Protein AF-A0A920DUW4-F1 (afdb_monomer_lite)

Foldseek 3Di:
DDPVVVVVVVVVVVVVVVVVPDDDDDPDPPDDDDFDDDPPPCRLVVVLVVQLVCVVVVDDDDDDQPPPPDPVSVVSNVVSVVVSDDPD

Structure (mmCIF, N/CA/C/O backbone):
data_AF-A0A920DUW4-F1
#
_entry.id   AF-A0A920DUW4-F1
#
loop_
_atom_site.group_PDB
_atom_site.id
_atom_site.type_symbol
_atom_site.label_atom_id
_atom_site.label_alt_id
_atom_site.label_comp_id
_atom_site.label_asym_id
_atom_site.label_entity_id
_atom_site.label_seq_id
_atom_site.pdbx_PDB_ins_code
_atom_site.Cartn_x
_atom_site.Cartn_y
_atom_site.Cartn_z
_atom_site.occupancy
_atom_site.B_iso_or_equiv
_atom_site.auth_seq_id
_atom_site.auth_comp_id
_atom_site.auth_asym_id
_atom_site.auth_atom_id
_atom_site.pdbx_PDB_model_num
ATOM 1 N N . MET A 1 1 ? -7.744 20.354 36.404 1.00 60.41 1 MET A N 1
ATOM 2 C CA . MET A 1 1 ? -7.341 19.567 35.229 1.00 60.41 1 MET A CA 1
ATOM 3 C C . MET A 1 1 ? -6.814 18.214 35.673 1.00 60.41 1 MET A C 1
ATOM 5 O O . MET A 1 1 ? -5.747 18.148 36.274 1.00 60.41 1 MET A O 1
ATOM 9 N N . ASN A 1 2 ? -7.597 17.154 35.473 1.00 86.25 2 ASN A N 1
ATOM 10 C CA . ASN A 1 2 ? -7.169 15.780 35.768 1.00 86.25 2 ASN A CA 1
ATOM 11 C C . ASN A 1 2 ? -6.642 15.088 34.492 1.00 86.25 2 ASN A C 1
ATOM 13 O O . ASN A 1 2 ? -6.815 15.593 33.385 1.00 86.25 2 ASN A O 1
ATOM 17 N N . ALA A 1 3 ? -5.999 13.925 34.628 1.00 86.94 3 ALA A N 1
ATOM 18 C CA . ALA A 1 3 ? -5.381 13.231 33.493 1.00 86.94 3 ALA A CA 1
ATOM 19 C C . ALA A 1 3 ? -6.371 12.845 32.371 1.00 86.94 3 ALA A C 1
ATOM 21 O O . ALA A 1 3 ? -5.977 12.798 31.208 1.00 86.94 3 ALA A O 1
ATOM 22 N N . LYS A 1 4 ? -7.649 12.595 32.692 1.00 91.12 4 LYS A N 1
ATOM 23 C CA . LYS A 1 4 ? -8.679 12.257 31.693 1.00 91.12 4 LYS A CA 1
ATOM 24 C C . LYS A 1 4 ? -9.101 13.478 30.879 1.00 91.12 4 LYS A C 1
ATOM 26 O O . LYS A 1 4 ? -9.280 13.375 29.672 1.00 91.12 4 LYS A O 1
ATOM 31 N N . GLU A 1 5 ? -9.219 14.622 31.541 1.00 91.12 5 GLU A N 1
ATOM 32 C CA . GLU A 1 5 ? -9.533 15.906 30.913 1.00 91.12 5 GLU A CA 1
ATOM 33 C C . GLU A 1 5 ? -8.423 16.310 29.930 1.00 91.12 5 GLU A C 1
ATOM 35 O O . GLU A 1 5 ? -8.707 16.644 28.784 1.00 91.12 5 GLU A O 1
ATOM 40 N N . LEU A 1 6 ? -7.151 16.132 30.315 1.00 92.25 6 LEU A N 1
ATOM 41 C CA . LEU A 1 6 ? -6.009 16.352 29.422 1.00 92.25 6 LEU A CA 1
ATOM 42 C C . LEU A 1 6 ? -5.995 15.389 28.218 1.00 92.25 6 LEU A C 1
ATOM 44 O O . LEU A 1 6 ? -5.695 15.810 27.104 1.00 92.25 6 LEU A O 1
ATOM 48 N N . GLN A 1 7 ? -6.332 14.108 28.414 1.00 94.44 7 GLN A N 1
ATOM 49 C CA . GLN A 1 7 ? -6.430 13.145 27.308 1.00 94.44 7 GLN A CA 1
ATOM 50 C C . GLN A 1 7 ? -7.541 13.495 26.310 1.00 94.44 7 GLN A C 1
ATOM 52 O O . GLN A 1 7 ? -7.338 13.302 25.111 1.00 94.44 7 GLN A O 1
ATOM 57 N N . SER A 1 8 ? -8.687 14.005 26.780 1.00 95.50 8 SER A N 1
ATOM 58 C CA . SER A 1 8 ? -9.773 14.451 25.893 1.00 95.50 8 SER A CA 1
ATOM 59 C C . SER A 1 8 ? -9.321 15.623 25.032 1.00 95.50 8 SER A C 1
ATOM 61 O O . SER A 1 8 ? -9.404 15.544 23.810 1.00 95.50 8 SER A O 1
ATOM 63 N N . ILE A 1 9 ? -8.732 16.644 25.665 1.00 95.00 9 ILE A N 1
ATOM 64 C CA . ILE A 1 9 ? -8.246 17.847 24.979 1.00 95.00 9 ILE A CA 1
ATOM 65 C C . ILE A 1 9 ? -7.196 17.478 23.922 1.00 95.00 9 ILE A C 1
ATOM 67 O O . ILE A 1 9 ? -7.307 17.881 22.770 1.00 95.00 9 ILE A O 1
ATOM 71 N N . LEU A 1 10 ? -6.207 16.642 24.264 1.00 94.31 10 LEU A N 1
ATOM 72 C CA . LEU A 1 10 ? -5.185 16.215 23.299 1.00 94.31 10 LEU A CA 1
ATOM 73 C C . LEU A 1 10 ? -5.775 15.437 22.119 1.00 94.31 10 LEU A C 1
ATOM 75 O O . LEU A 1 10 ? -5.318 15.594 20.988 1.00 94.31 10 LEU A O 1
ATOM 79 N N . ARG A 1 11 ? -6.777 14.586 22.365 1.00 92.75 11 ARG A N 1
ATOM 80 C CA . ARG A 1 11 ? -7.437 13.827 21.301 1.00 92.75 11 ARG A CA 1
ATOM 81 C C . ARG A 1 11 ? -8.197 14.747 20.350 1.00 92.75 11 ARG A C 1
ATOM 83 O O . ARG A 1 11 ? -8.123 14.536 19.140 1.00 92.75 11 ARG A O 1
ATOM 90 N N . GLU A 1 12 ? -8.915 15.726 20.888 1.00 93.50 12 GLU A N 1
ATOM 91 C CA . GLU A 1 12 ? -9.671 16.709 20.107 1.00 93.50 12 GLU A CA 1
ATOM 92 C C . GLU A 1 12 ? -8.735 17.540 19.221 1.00 93.50 12 GLU A C 1
ATOM 94 O O . GLU A 1 12 ? -8.927 17.582 18.007 1.00 93.50 12 GLU A O 1
ATOM 99 N N . GLU A 1 13 ? -7.651 18.075 19.787 1.00 92.12 13 GLU A N 1
ATOM 100 C CA . GLU A 1 13 ? -6.670 18.871 19.037 1.00 92.12 13 GLU A CA 1
ATOM 101 C C . GLU A 1 13 ? -5.961 18.056 17.943 1.00 92.12 13 GLU A C 1
ATOM 103 O O . GLU A 1 13 ? -5.843 18.504 16.802 1.00 92.12 13 GLU A O 1
ATOM 108 N N . ILE A 1 14 ? -5.533 16.820 18.242 1.00 91.25 14 ILE A N 1
ATOM 109 C CA . ILE A 1 14 ? -4.907 15.944 17.236 1.00 91.25 14 ILE A CA 1
ATOM 110 C C . ILE A 1 14 ? -5.893 15.618 16.107 1.00 91.25 14 ILE A C 1
ATOM 112 O O . ILE A 1 14 ? -5.491 15.577 14.945 1.00 91.25 14 ILE A O 1
ATOM 116 N N . THR A 1 15 ? -7.171 15.392 16.426 1.00 90.25 15 THR A N 1
ATOM 117 C CA . THR A 1 15 ? -8.198 15.095 15.414 1.00 90.25 15 THR A CA 1
ATOM 118 C C . THR A 1 15 ? -8.427 16.305 14.510 1.00 90.25 15 THR A C 1
ATOM 120 O O . THR A 1 15 ? -8.366 16.162 13.291 1.00 90.25 15 THR A O 1
ATOM 123 N N . SER A 1 16 ? -8.564 17.495 15.100 1.00 89.62 16 SER A N 1
ATOM 124 C CA . SER A 1 16 ? -8.698 18.769 14.381 1.00 89.62 16 SER A CA 1
ATOM 125 C C . SER A 1 16 ? -7.540 19.008 13.400 1.00 89.62 16 SER A C 1
ATOM 127 O O . SER A 1 16 ? -7.752 19.366 12.242 1.00 89.62 16 SER A O 1
ATOM 129 N N . LEU A 1 17 ? -6.300 18.711 13.810 1.00 87.56 17 LEU A N 1
ATOM 130 C CA . LEU A 1 17 ? -5.129 18.823 12.931 1.00 87.56 17 LEU A CA 1
ATOM 131 C C . LEU A 1 17 ? -5.139 17.823 11.760 1.00 87.56 17 LEU A C 1
ATOM 133 O O . LEU A 1 17 ? -4.581 18.117 10.700 1.00 87.56 17 LEU A O 1
ATOM 137 N N . LEU A 1 18 ? -5.740 16.641 11.933 1.00 85.06 18 LEU A N 1
ATOM 138 C CA . LEU A 1 18 ? -5.785 15.589 10.911 1.00 85.06 18 LEU A CA 1
ATOM 139 C C . LEU A 1 18 ? -6.905 15.794 9.878 1.00 85.06 18 LEU A C 1
ATOM 141 O O . LEU A 1 18 ? -6.723 15.416 8.720 1.00 85.06 18 LEU A O 1
ATOM 145 N N . GLU A 1 19 ? -8.027 16.416 10.256 1.00 77.62 19 GLU A N 1
ATOM 146 C CA . GLU A 1 19 ? -9.185 16.658 9.371 1.00 77.62 19 GLU A CA 1
ATOM 147 C C . GLU A 1 19 ? -8.866 17.566 8.169 1.00 77.62 19 GLU A C 1
ATOM 149 O O . GLU A 1 19 ? -9.553 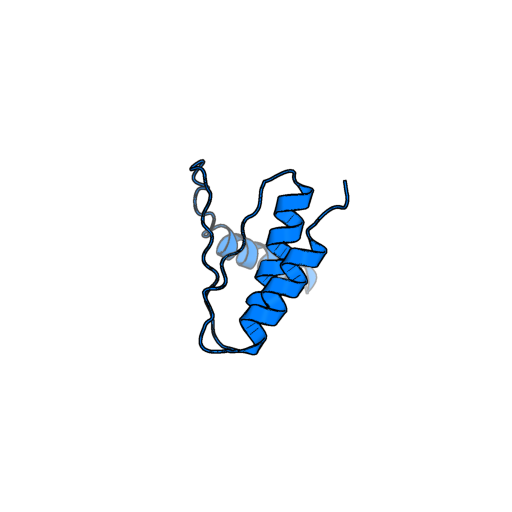17.528 7.150 1.00 77.62 19 GLU A O 1
ATOM 154 N N . ILE A 1 20 ? -7.766 18.320 8.223 1.00 63.41 20 ILE A N 1
ATOM 155 C CA . ILE A 1 20 ? -7.324 19.231 7.154 1.00 63.41 20 ILE A CA 1
ATOM 156 C C . ILE A 1 20 ? -6.868 18.471 5.880 1.00 63.41 20 ILE A C 1
ATOM 158 O O . ILE A 1 20 ? -6.735 19.067 4.811 1.00 63.41 20 ILE A O 1
ATOM 162 N N . TYR A 1 21 ? -6.652 17.151 5.951 1.00 63.19 21 TYR A N 1
ATOM 163 C CA . TYR A 1 21 ? -6.020 16.357 4.886 1.00 63.19 21 TYR A CA 1
ATOM 164 C C . TYR A 1 21 ? -6.956 15.498 4.020 1.00 63.19 21 TYR A C 1
ATOM 166 O O . TYR A 1 21 ? -6.483 14.562 3.368 1.00 63.19 21 TYR A O 1
ATOM 174 N N . ASP A 1 22 ? -8.251 15.805 3.932 1.00 62.06 22 ASP A N 1
ATOM 175 C CA . ASP A 1 22 ? -9.133 15.059 3.027 1.00 62.06 22 ASP A CA 1
ATOM 176 C C . ASP A 1 22 ? -9.046 15.597 1.585 1.00 62.06 22 ASP A C 1
ATOM 178 O O . ASP A 1 22 ? -9.758 16.511 1.162 1.00 62.06 22 ASP A O 1
ATOM 182 N N . LYS A 1 23 ? -8.102 15.061 0.800 1.00 63.84 23 LYS A N 1
ATOM 183 C CA . LYS A 1 23 ? -8.058 15.323 -0.646 1.00 63.84 23 LYS A CA 1
ATOM 184 C C . LYS A 1 23 ? -9.243 14.626 -1.310 1.00 63.84 23 LYS A C 1
ATOM 186 O O . LYS A 1 23 ? -9.337 13.402 -1.268 1.00 63.84 23 LYS A O 1
ATOM 191 N N . ALA A 1 24 ? -10.066 15.408 -2.011 1.00 60.59 24 ALA A N 1
ATOM 192 C CA . ALA A 1 24 ? -11.179 14.914 -2.815 1.00 60.59 24 ALA A CA 1
ATOM 193 C C . ALA A 1 24 ? -10.767 13.701 -3.669 1.00 60.59 24 ALA A C 1
ATOM 195 O O . ALA A 1 24 ? -9.822 13.769 -4.464 1.00 60.59 24 ALA A O 1
ATOM 196 N N . GLN A 1 25 ? -11.479 12.584 -3.507 1.00 66.38 25 GLN A N 1
ATOM 197 C CA . GLN A 1 25 ? -11.304 11.431 -4.382 1.00 66.38 25 GLN A CA 1
ATOM 198 C C . GLN A 1 25 ? -11.835 11.780 -5.772 1.00 66.38 25 GLN A C 1
ATOM 200 O O . GLN A 1 25 ? -12.996 12.145 -5.933 1.00 66.38 25 GLN A O 1
ATOM 205 N N . THR A 1 26 ? -10.980 11.673 -6.786 1.00 68.44 26 THR A N 1
ATOM 206 C CA . THR A 1 26 ? -11.398 11.807 -8.180 1.00 68.44 26 THR A CA 1
ATOM 207 C C . THR A 1 26 ? -11.944 10.465 -8.668 1.00 68.44 26 THR A C 1
ATOM 209 O O . THR A 1 26 ? -11.282 9.436 -8.527 1.00 68.44 26 THR A O 1
ATOM 212 N N . ASP A 1 27 ? -13.138 10.455 -9.265 1.00 78.62 27 ASP A N 1
ATOM 213 C CA . ASP A 1 27 ? -13.773 9.237 -9.809 1.00 78.62 27 ASP A CA 1
ATOM 214 C C . ASP A 1 27 ? -13.219 8.852 -11.202 1.00 78.62 27 ASP A C 1
ATOM 216 O O . ASP A 1 27 ? -13.910 8.345 -12.084 1.00 78.62 27 ASP A O 1
ATOM 220 N N . VAL A 1 28 ? -11.937 9.149 -11.439 1.00 82.81 28 VAL A N 1
ATOM 221 C CA . VAL A 1 28 ? -11.268 8.911 -12.722 1.00 82.81 28 VAL A CA 1
ATOM 222 C C . VAL A 1 28 ? -10.757 7.474 -12.766 1.00 82.81 28 VAL A C 1
ATOM 224 O O . VAL A 1 28 ? -10.016 7.034 -11.883 1.00 82.81 28 VAL A O 1
ATOM 227 N N . LYS A 1 29 ? -11.120 6.742 -13.826 1.00 84.81 29 LYS A N 1
ATOM 228 C CA . LYS A 1 29 ? -10.649 5.375 -14.087 1.00 84.81 29 LYS A CA 1
ATOM 229 C C . LYS A 1 29 ? -9.703 5.345 -15.302 1.00 84.81 29 LYS A C 1
ATOM 231 O O . LYS A 1 29 ? -10.038 5.945 -16.320 1.00 84.81 29 LYS A O 1
ATOM 236 N N . PRO A 1 30 ? -8.566 4.624 -15.231 1.00 89.94 30 PRO A N 1
ATOM 237 C CA . PRO A 1 30 ? -8.070 3.898 -14.061 1.00 89.94 30 PRO A CA 1
ATOM 238 C C . PRO A 1 30 ? -7.515 4.846 -12.983 1.00 89.94 30 PRO A C 1
ATOM 240 O O . PRO A 1 30 ? -6.861 5.841 -13.290 1.00 89.94 30 PRO A O 1
ATOM 243 N N . LYS A 1 31 ? -7.727 4.504 -11.707 1.00 89.12 31 LYS A N 1
ATOM 244 C CA . LYS A 1 31 ? -7.104 5.215 -10.584 1.00 89.12 31 LYS A CA 1
ATOM 245 C C . LYS A 1 31 ? -5.634 4.808 -10.489 1.00 89.12 31 LYS A C 1
ATOM 247 O O . LYS A 1 31 ? -5.328 3.664 -10.159 1.00 89.12 31 LYS A O 1
ATOM 252 N N . VAL A 1 32 ? -4.725 5.745 -10.749 1.00 90.75 32 VAL A N 1
ATOM 253 C CA . VAL A 1 32 ? -3.275 5.507 -10.691 1.00 90.75 32 VAL A CA 1
ATOM 254 C C . VAL A 1 32 ? -2.723 5.989 -9.352 1.00 90.75 32 VAL A C 1
ATOM 256 O O . VAL A 1 32 ? -2.893 7.147 -8.984 1.00 90.75 32 VAL A O 1
ATOM 259 N N . THR A 1 33 ? -2.056 5.100 -8.612 1.00 90.69 33 THR A N 1
ATOM 260 C CA . THR A 1 33 ? -1.400 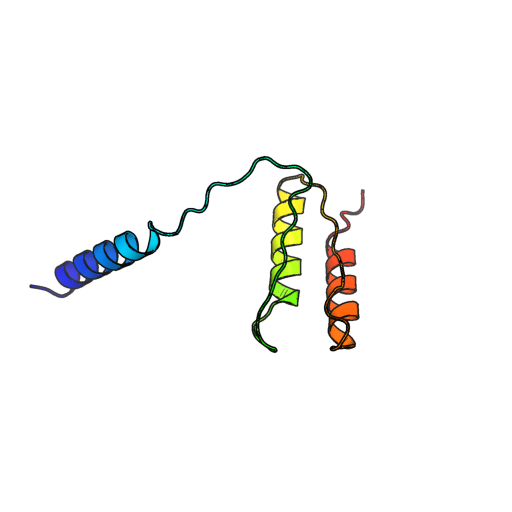5.425 -7.334 1.00 90.69 33 THR A CA 1
ATOM 261 C C . THR A 1 33 ? 0.100 5.187 -7.453 1.00 90.69 33 THR A C 1
ATOM 263 O O . THR A 1 33 ? 0.528 4.055 -7.668 1.00 90.69 33 THR A O 1
ATOM 266 N N . LEU A 1 34 ? 0.899 6.242 -7.283 1.00 92.94 34 LEU A N 1
ATOM 267 C CA . LEU A 1 34 ? 2.358 6.155 -7.222 1.00 92.94 34 LEU A CA 1
ATOM 268 C C . LEU A 1 34 ? 2.814 6.159 -5.760 1.00 92.94 34 LEU A C 1
ATOM 270 O O . LEU A 1 34 ? 2.542 7.106 -5.024 1.00 92.94 34 LEU A O 1
ATOM 274 N N . VAL A 1 35 ? 3.529 5.115 -5.342 1.00 92.62 35 VAL A N 1
ATOM 275 C CA . VAL A 1 35 ? 4.075 5.008 -3.982 1.00 92.62 35 VAL A CA 1
ATOM 276 C C . VAL A 1 35 ? 5.535 5.452 -3.984 1.00 92.62 35 VAL A C 1
ATOM 278 O O . VAL A 1 35 ? 6.387 4.811 -4.597 1.00 92.62 35 VAL A O 1
ATOM 281 N N . VAL A 1 36 ? 5.828 6.532 -3.260 1.00 92.50 36 VAL A N 1
ATOM 282 C CA . VAL A 1 36 ? 7.168 7.130 -3.141 1.00 92.50 36 VAL A CA 1
ATOM 283 C C . VAL A 1 36 ? 7.663 7.107 -1.694 1.00 92.50 36 VAL A C 1
ATOM 285 O O . VAL A 1 36 ? 6.879 6.954 -0.761 1.00 92.50 36 VAL A O 1
ATOM 288 N N . GLY A 1 37 ? 8.977 7.231 -1.496 1.00 91.69 37 GLY A N 1
ATOM 289 C CA . GLY A 1 37 ? 9.603 7.265 -0.170 1.00 91.69 37 GLY A CA 1
ATOM 290 C C . GLY A 1 37 ? 11.020 6.693 -0.165 1.00 91.69 37 GLY A C 1
ATOM 291 O O . GLY A 1 37 ? 11.475 6.107 -1.151 1.00 91.69 37 GLY A O 1
ATOM 292 N N . VAL A 1 38 ? 11.719 6.817 0.962 1.00 92.38 38 VAL A N 1
ATOM 293 C CA . VAL A 1 38 ? 13.110 6.351 1.111 1.00 92.38 38 VAL A CA 1
ATOM 294 C C . VAL A 1 38 ? 13.211 4.824 1.251 1.00 92.38 38 VAL A C 1
ATOM 296 O O . VAL A 1 38 ? 12.205 4.108 1.306 1.00 92.38 38 VAL A O 1
ATOM 299 N N . ASN A 1 39 ? 14.424 4.276 1.225 1.00 88.75 39 ASN A N 1
ATOM 300 C CA . ASN A 1 39 ? 14.640 2.833 1.353 1.00 88.75 39 ASN A CA 1
ATOM 301 C C . ASN A 1 39 ? 14.259 2.333 2.756 1.00 88.75 39 ASN A C 1
ATOM 303 O O . ASN A 1 39 ? 14.417 3.044 3.739 1.00 88.75 39 ASN A O 1
ATOM 307 N N . GLY A 1 40 ? 13.724 1.113 2.844 1.00 88.19 40 GLY A N 1
ATOM 308 C CA . GLY A 1 40 ? 13.388 0.477 4.125 1.00 88.19 40 GLY A CA 1
ATOM 309 C C . GLY A 1 40 ? 12.036 0.855 4.749 1.00 88.19 40 GLY A C 1
ATOM 310 O O . GLY A 1 40 ? 11.561 0.116 5.599 1.00 88.19 40 GLY A O 1
ATOM 311 N N . VAL A 1 41 ? 11.337 1.899 4.282 1.00 93.69 41 VAL A N 1
ATOM 312 C CA . VAL A 1 41 ? 10.036 2.336 4.863 1.00 93.69 41 VAL A CA 1
ATOM 313 C C . VAL A 1 41 ? 8.840 1.432 4.528 1.00 93.69 41 VAL A C 1
ATOM 315 O O . VAL A 1 41 ? 7.701 1.756 4.844 1.00 93.69 41 VAL A O 1
ATOM 318 N N . GLY A 1 42 ? 9.073 0.308 3.844 1.00 92.06 42 GLY A N 1
ATOM 319 C CA . GLY A 1 42 ? 8.024 -0.668 3.538 1.00 92.06 42 GLY A CA 1
ATOM 320 C C . GLY A 1 42 ? 7.198 -0.402 2.274 1.00 92.06 42 GLY A C 1
ATOM 321 O O . GLY A 1 42 ? 6.132 -0.990 2.144 1.00 92.06 42 GLY A O 1
ATOM 322 N N . LYS A 1 43 ? 7.674 0.411 1.315 1.00 93.94 43 LYS A N 1
ATOM 323 C CA . LYS A 1 43 ? 6.944 0.739 0.064 1.00 93.94 43 LYS A CA 1
ATOM 324 C C . LYS A 1 43 ? 6.360 -0.486 -0.652 1.00 93.94 43 LYS A C 1
ATOM 326 O O . LYS A 1 43 ? 5.156 -0.549 -0.871 1.00 93.94 43 LYS A O 1
ATOM 331 N N . THR A 1 44 ? 7.195 -1.475 -0.972 1.00 91.56 44 THR A N 1
ATOM 332 C CA . THR A 1 44 ? 6.782 -2.692 -1.695 1.00 91.56 44 THR A CA 1
ATOM 333 C C . THR A 1 44 ? 5.760 -3.507 -0.899 1.00 91.56 44 THR A C 1
ATOM 335 O O . THR A 1 44 ? 4.766 -3.970 -1.451 1.00 91.56 44 THR A O 1
ATOM 338 N N . THR A 1 45 ? 5.947 -3.613 0.419 1.00 91.75 45 THR A N 1
ATOM 339 C CA . THR A 1 45 ? 4.991 -4.268 1.323 1.00 91.75 45 THR A CA 1
ATOM 340 C C . THR A 1 45 ? 3.646 -3.543 1.345 1.00 91.75 45 THR A C 1
ATOM 342 O O . THR A 1 45 ? 2.599 -4.186 1.294 1.00 91.75 45 THR A O 1
ATOM 345 N N . THR A 1 46 ? 3.653 -2.210 1.396 1.00 93.88 46 THR A N 1
ATOM 346 C CA . THR A 1 46 ? 2.434 -1.394 1.367 1.00 93.88 46 THR A CA 1
ATOM 347 C C . THR A 1 46 ? 1.711 -1.513 0.026 1.00 93.88 46 THR A C 1
ATOM 349 O O . THR A 1 46 ? 0.491 -1.656 0.029 1.00 93.88 46 THR A O 1
ATOM 352 N N . ILE A 1 47 ? 2.435 -1.551 -1.101 1.00 93.56 47 ILE A N 1
ATOM 353 C CA . ILE A 1 47 ? 1.850 -1.819 -2.427 1.00 93.56 47 ILE A CA 1
ATOM 354 C C . ILE A 1 47 ? 1.108 -3.164 -2.422 1.00 93.56 47 ILE A C 1
ATOM 356 O O . ILE A 1 47 ? -0.055 -3.211 -2.813 1.00 93.56 47 ILE A O 1
ATOM 360 N N . GLY A 1 48 ? 1.730 -4.234 -1.914 1.00 91.50 48 GLY A N 1
ATOM 361 C CA . GLY A 1 48 ? 1.095 -5.554 -1.814 1.00 91.50 48 GLY A CA 1
ATOM 362 C C . GLY A 1 48 ? -0.173 -5.561 -0.950 1.00 91.50 48 GLY A C 1
ATOM 363 O O . GLY A 1 48 ? -1.192 -6.128 -1.345 1.00 91.50 48 GLY A O 1
ATOM 364 N N . LYS A 1 49 ? -0.149 -4.868 0.199 1.00 92.88 49 LYS A N 1
ATOM 365 C CA . LYS A 1 49 ? -1.325 -4.714 1.077 1.00 92.88 49 LYS A CA 1
ATOM 366 C C . LYS A 1 49 ? -2.464 -3.945 0.401 1.00 92.88 49 LYS A C 1
ATOM 368 O O . LYS A 1 49 ? -3.608 -4.387 0.468 1.00 92.88 49 LYS A O 1
ATOM 373 N N . LEU A 1 50 ? -2.163 -2.824 -0.259 1.00 93.19 50 LEU A N 1
ATOM 374 C CA . LEU A 1 50 ? -3.159 -2.031 -0.989 1.00 93.19 50 LEU A CA 1
ATOM 375 C C . LEU A 1 50 ? -3.757 -2.820 -2.155 1.00 93.19 50 LEU A C 1
ATOM 377 O O . LEU A 1 50 ? -4.965 -2.797 -2.362 1.00 93.19 50 LEU A O 1
ATOM 381 N N . ALA A 1 51 ? -2.928 -3.564 -2.881 1.00 92.19 51 ALA A N 1
ATOM 382 C CA . ALA A 1 51 ? -3.375 -4.413 -3.973 1.00 92.19 51 ALA A CA 1
ATOM 383 C C . ALA A 1 51 ? -4.325 -5.519 -3.491 1.00 92.19 51 ALA A C 1
ATOM 385 O O . ALA A 1 51 ? -5.349 -5.769 -4.125 1.00 92.19 51 ALA A O 1
ATOM 386 N N . HIS A 1 52 ? -4.026 -6.131 -2.340 1.00 91.75 52 HIS A N 1
ATOM 387 C CA . HIS A 1 52 ? -4.913 -7.102 -1.701 1.00 91.75 52 HIS A CA 1
ATOM 388 C C . HIS A 1 52 ? -6.243 -6.474 -1.283 1.00 91.75 52 HIS A C 1
ATOM 390 O O . HIS A 1 52 ? -7.291 -7.033 -1.594 1.00 91.75 52 HIS A O 1
ATOM 396 N N . LEU A 1 53 ? -6.201 -5.298 -0.649 1.00 91.62 53 LEU A N 1
ATOM 397 C CA . LEU A 1 53 ? -7.393 -4.545 -0.261 1.00 91.62 53 LEU A CA 1
ATOM 398 C C . LEU A 1 53 ? -8.276 -4.210 -1.473 1.00 91.62 53 LEU A C 1
ATOM 400 O O . LEU A 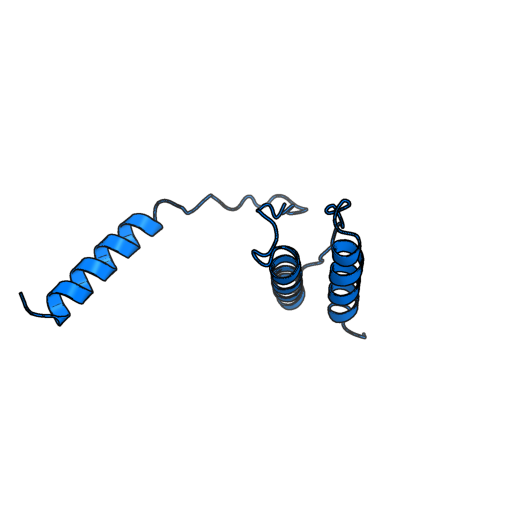1 53 ? -9.471 -4.474 -1.458 1.00 91.62 53 LEU A O 1
ATOM 404 N N . TYR A 1 54 ? -7.703 -3.668 -2.547 1.00 91.31 54 TYR A N 1
ATOM 405 C CA . TYR A 1 54 ? -8.485 -3.311 -3.733 1.00 91.31 54 TYR A CA 1
ATOM 406 C C . TYR A 1 54 ? -9.082 -4.537 -4.422 1.00 91.31 54 TYR A C 1
ATOM 408 O O . TYR A 1 54 ? -10.240 -4.511 -4.847 1.00 91.31 54 TYR A O 1
ATOM 416 N N . LYS A 1 55 ? -8.328 -5.639 -4.476 1.00 88.94 55 LYS A N 1
ATOM 417 C CA . LYS A 1 55 ? -8.831 -6.886 -5.044 1.00 88.94 55 LYS A CA 1
ATOM 418 C C . LYS A 1 55 ? -9.942 -7.502 -4.190 1.00 88.94 55 LYS A C 1
ATOM 420 O O . LYS A 1 55 ? -10.920 -7.980 -4.757 1.00 88.94 55 LYS A O 1
ATOM 425 N N . SER A 1 56 ? -9.840 -7.451 -2.857 1.00 89.56 56 SER A N 1
ATOM 426 C CA . SER A 1 56 ? -10.899 -7.938 -1.958 1.00 89.56 56 SER A CA 1
ATOM 427 C C . SER A 1 56 ? -12.171 -7.087 -2.025 1.00 89.56 56 SER A C 1
ATOM 429 O O . SER A 1 56 ? -13.258 -7.610 -1.804 1.00 89.56 56 SER A O 1
ATOM 431 N N . THR A 1 57 ? -12.063 -5.816 -2.425 1.00 90.75 57 THR A N 1
ATOM 432 C CA . THR A 1 57 ? -13.215 -4.957 -2.758 1.00 90.75 57 THR A CA 1
ATOM 433 C C . THR A 1 57 ? -13.748 -5.146 -4.189 1.00 90.75 57 THR A C 1
ATOM 435 O O . THR A 1 57 ? -14.590 -4.372 -4.634 1.00 90.75 57 THR A O 1
ATOM 438 N N . GLY A 1 58 ? -13.263 -6.147 -4.935 1.00 89.06 58 GLY A N 1
ATOM 439 C CA . GLY A 1 58 ? -13.7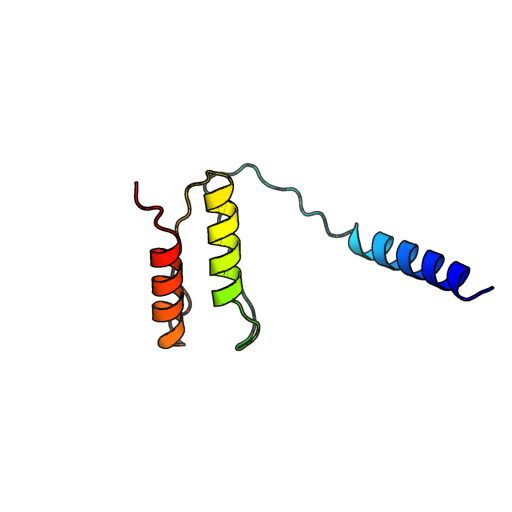39 -6.477 -6.285 1.00 89.06 58 GLY A CA 1
ATOM 440 C C . GLY A 1 58 ? -13.156 -5.620 -7.415 1.00 89.06 58 GLY A C 1
ATOM 441 O O . GLY A 1 58 ? -13.620 -5.713 -8.551 1.00 89.06 58 GLY A O 1
ATOM 442 N N . LEU A 1 59 ? -12.141 -4.793 -7.143 1.00 89.94 59 LEU A N 1
ATOM 443 C CA . LEU A 1 59 ? -11.488 -3.982 -8.170 1.00 89.94 59 LEU A CA 1
ATOM 444 C C . LEU A 1 59 ? -10.451 -4.801 -8.943 1.00 89.94 59 LEU A C 1
ATOM 446 O O . LEU A 1 59 ? -9.741 -5.643 -8.388 1.00 89.94 59 LEU A O 1
ATOM 450 N N . GLN A 1 60 ? -10.312 -4.499 -10.233 1.00 89.81 60 GLN A N 1
ATOM 451 C CA . GLN A 1 60 ? -9.185 -4.985 -11.021 1.00 89.81 60 GLN A CA 1
ATOM 452 C C . GLN A 1 60 ? -7.932 -4.179 -10.674 1.00 89.81 60 GLN A C 1
ATOM 454 O O . GLN A 1 60 ? -7.949 -2.949 -10.676 1.00 89.81 60 GLN A O 1
ATOM 459 N N . VAL A 1 61 ? -6.845 -4.886 -10.370 1.00 91.06 61 VAL A N 1
ATOM 460 C CA . VAL A 1 61 ? -5.581 -4.292 -9.928 1.00 91.06 61 VAL A CA 1
ATOM 461 C C . VAL A 1 61 ? -4.473 -4.703 -10.884 1.00 91.06 61 VAL A C 1
ATOM 463 O O . VAL A 1 61 ? -4.291 -5.890 -11.150 1.00 91.06 61 VAL A O 1
ATOM 466 N N . LEU A 1 62 ? -3.711 -3.715 -11.350 1.00 91.50 62 LEU A N 1
ATOM 467 C CA . LEU A 1 62 ? -2.484 -3.890 -12.118 1.00 91.50 62 LEU A CA 1
ATOM 468 C C . LEU A 1 62 ? -1.310 -3.328 -11.309 1.00 91.50 62 LEU A C 1
ATOM 470 O O . LEU A 1 62 ? -1.383 -2.202 -10.816 1.00 91.50 62 LEU A O 1
ATOM 474 N N . LEU A 1 63 ? -0.234 -4.105 -11.176 1.00 91.06 63 LEU A N 1
ATOM 475 C CA . LEU A 1 63 ? 0.987 -3.703 -10.475 1.00 91.06 63 LEU A CA 1
ATOM 476 C C . LEU A 1 63 ? 2.101 -3.404 -11.481 1.00 91.06 63 LEU A C 1
ATOM 478 O O . LEU A 1 63 ? 2.423 -4.241 -12.317 1.00 91.06 63 LEU A O 1
ATOM 482 N N . GLY A 1 64 ? 2.692 -2.210 -11.389 1.00 89.31 64 GLY A N 1
ATOM 483 C CA . GLY A 1 64 ? 3.833 -1.792 -12.207 1.00 89.31 64 GLY A CA 1
ATOM 484 C C . GLY A 1 64 ? 5.127 -1.754 -11.393 1.00 89.31 64 GLY A C 1
ATOM 485 O O . GLY A 1 64 ? 5.208 -1.047 -10.387 1.00 89.31 64 GLY A O 1
ATOM 486 N N . ALA A 1 65 ? 6.150 -2.490 -11.829 1.00 87.88 65 ALA A N 1
ATOM 487 C CA . ALA A 1 65 ? 7.463 -2.519 -11.187 1.00 87.88 65 ALA A CA 1
ATOM 488 C C . ALA A 1 65 ? 8.340 -1.339 -11.650 1.00 87.88 65 ALA A C 1
ATOM 490 O O . ALA A 1 65 ? 9.126 -1.468 -12.583 1.00 87.88 65 ALA A O 1
ATOM 491 N N . ALA A 1 66 ? 8.197 -0.177 -11.003 1.00 87.00 66 ALA A N 1
ATOM 492 C CA . ALA A 1 66 ? 8.979 1.026 -11.327 1.00 87.00 66 ALA A CA 1
ATOM 493 C C . ALA A 1 66 ? 10.272 1.194 -10.494 1.00 87.00 66 ALA A C 1
ATOM 495 O O . ALA A 1 66 ? 11.095 2.051 -10.805 1.00 87.00 66 ALA A O 1
ATOM 496 N N . ASP A 1 67 ? 10.473 0.396 -9.437 1.00 86.69 67 ASP A N 1
ATOM 497 C CA . ASP A 1 67 ? 11.713 0.385 -8.639 1.00 86.69 67 ASP A CA 1
ATOM 498 C C . ASP A 1 67 ? 12.760 -0.509 -9.329 1.00 86.69 67 ASP A C 1
ATOM 500 O O . ASP A 1 67 ? 12.869 -1.698 -9.034 1.00 86.69 67 ASP A O 1
ATOM 504 N N . THR A 1 68 ? 13.485 0.054 -10.303 1.00 86.12 68 THR A N 1
ATOM 505 C CA . THR A 1 68 ? 14.463 -0.668 -11.145 1.00 86.12 68 THR A CA 1
ATOM 506 C C . THR A 1 68 ? 15.889 -0.660 -10.591 1.00 86.12 68 THR A C 1
ATOM 508 O O . THR A 1 68 ? 16.755 -1.358 -11.111 1.00 86.12 68 THR A O 1
ATOM 511 N N . PHE A 1 69 ? 16.154 0.108 -9.531 1.00 84.06 69 PHE A N 1
ATOM 512 C CA . PHE A 1 69 ? 17.479 0.181 -8.909 1.00 84.06 69 PHE A CA 1
ATOM 513 C C . PHE A 1 69 ? 17.717 -0.971 -7.925 1.00 84.06 69 PHE A C 1
ATOM 515 O O . PHE A 1 69 ? 18.822 -1.497 -7.804 1.00 84.06 69 PHE A O 1
ATOM 522 N N . ARG A 1 70 ? 16.672 -1.384 -7.202 1.00 83.75 70 ARG A N 1
ATOM 523 C CA . ARG A 1 70 ? 16.753 -2.464 -6.215 1.00 83.75 70 ARG A CA 1
ATOM 524 C C . ARG A 1 70 ? 16.334 -3.771 -6.877 1.00 83.75 70 ARG A C 1
ATOM 526 O O . ARG A 1 70 ? 15.144 -4.041 -6.959 1.00 83.75 70 ARG A O 1
ATOM 533 N N . ALA A 1 71 ? 17.296 -4.607 -7.275 1.00 78.06 71 ALA A N 1
ATOM 534 C CA . ALA A 1 71 ? 17.036 -5.891 -7.947 1.00 78.06 71 ALA A CA 1
ATOM 535 C C . ALA A 1 71 ? 15.929 -6.725 -7.264 1.00 78.06 71 ALA A C 1
ATOM 537 O O . ALA A 1 71 ? 14.965 -7.133 -7.903 1.00 78.06 71 ALA A O 1
ATOM 538 N N . ALA A 1 72 ? 15.988 -6.859 -5.934 1.00 83.81 72 ALA A N 1
ATOM 539 C CA . ALA A 1 72 ? 14.998 -7.617 -5.164 1.00 83.81 72 ALA A CA 1
ATOM 540 C C . ALA A 1 72 ? 13.597 -6.968 -5.086 1.00 83.81 72 ALA A C 1
ATOM 542 O O . A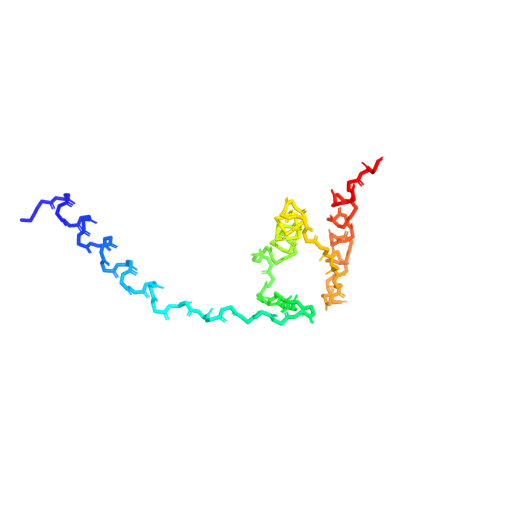LA A 1 72 ? 12.651 -7.612 -4.634 1.00 83.81 72 ALA A O 1
ATOM 543 N N . ALA A 1 73 ? 13.432 -5.693 -5.458 1.00 81.31 73 ALA A N 1
ATOM 544 C CA . ALA A 1 73 ? 12.133 -5.020 -5.407 1.00 81.31 73 ALA A CA 1
ATOM 545 C C . ALA A 1 73 ? 11.175 -5.556 -6.477 1.00 81.31 73 ALA A C 1
ATOM 547 O O . ALA A 1 73 ? 9.983 -5.694 -6.194 1.00 81.31 73 ALA A O 1
ATOM 548 N N . VAL A 1 74 ? 11.697 -5.897 -7.660 1.00 84.38 74 VAL A N 1
ATOM 549 C CA . VAL A 1 74 ? 10.922 -6.533 -8.732 1.00 84.38 74 VAL A CA 1
ATOM 550 C C . VAL A 1 74 ? 10.465 -7.921 -8.283 1.00 84.38 74 VAL A C 1
ATOM 552 O O . VAL A 1 74 ? 9.266 -8.181 -8.281 1.00 84.38 74 VAL A O 1
ATOM 555 N N . ASP A 1 75 ? 11.379 -8.758 -7.781 1.00 86.62 75 ASP A N 1
ATOM 556 C CA . ASP A 1 75 ? 11.054 -10.109 -7.293 1.00 86.62 75 ASP A CA 1
ATOM 557 C C . ASP A 1 75 ? 10.015 -10.088 -6.163 1.00 86.62 75 ASP A C 1
ATOM 559 O O . ASP A 1 75 ? 9.062 -10.869 -6.154 1.00 86.62 75 ASP A O 1
ATOM 563 N N . GLN A 1 76 ? 10.151 -9.153 -5.217 1.00 84.62 76 GLN A N 1
ATOM 564 C CA . GLN A 1 76 ? 9.169 -8.970 -4.149 1.00 84.62 76 GLN A CA 1
ATOM 565 C C . GLN A 1 76 ? 7.788 -8.596 -4.687 1.00 84.62 76 GLN A C 1
ATOM 567 O O . GLN A 1 76 ? 6.786 -9.120 -4.197 1.00 84.62 76 GLN A O 1
ATOM 572 N N . LEU A 1 77 ? 7.717 -7.697 -5.671 1.00 85.62 77 LEU A N 1
ATOM 573 C CA . LEU A 1 77 ? 6.445 -7.291 -6.263 1.00 85.62 77 LEU A CA 1
ATOM 574 C C . LEU A 1 77 ? 5.806 -8.428 -7.075 1.00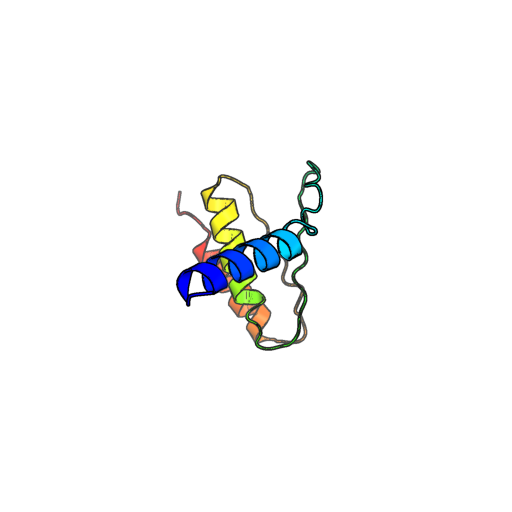 85.62 77 LEU A C 1
ATOM 576 O O . LEU A 1 77 ? 4.587 -8.600 -7.014 1.00 85.62 77 LEU A O 1
ATOM 580 N N . SER A 1 78 ? 6.611 -9.241 -7.761 1.00 86.38 78 SER A N 1
ATOM 581 C CA . SER A 1 78 ? 6.150 -10.448 -8.456 1.00 86.38 78 SER A CA 1
ATOM 582 C C . SER A 1 78 ? 5.544 -11.455 -7.476 1.00 86.38 78 SER A C 1
ATOM 584 O O . SER A 1 78 ? 4.398 -11.856 -7.654 1.00 86.38 78 SER A O 1
ATOM 586 N N . MET A 1 79 ? 6.221 -11.746 -6.356 1.00 87.50 79 MET A N 1
ATOM 587 C CA . MET A 1 79 ? 5.667 -12.623 -5.312 1.00 87.50 79 MET A CA 1
ATOM 588 C C . MET A 1 79 ? 4.335 -12.111 -4.745 1.00 87.50 79 MET A C 1
ATOM 590 O O . MET A 1 79 ? 3.444 -12.899 -4.426 1.00 87.50 79 MET A O 1
ATOM 594 N N . TRP A 1 80 ? 4.184 -10.794 -4.580 1.00 85.44 80 TRP A N 1
ATOM 595 C CA . TRP A 1 80 ? 2.901 -10.210 -4.182 1.00 85.44 80 TRP A CA 1
ATOM 596 C C . TRP A 1 80 ? 1.837 -10.381 -5.264 1.00 85.44 80 TRP A C 1
ATOM 598 O O . TRP A 1 80 ? 0.705 -10.718 -4.933 1.00 85.44 80 TRP A O 1
ATOM 608 N N . SER A 1 81 ? 2.198 -10.194 -6.532 1.00 84.06 81 SER A N 1
ATOM 609 C CA . SER A 1 81 ? 1.296 -10.387 -7.673 1.00 84.06 81 SER A CA 1
ATOM 610 C C . SER A 1 81 ? 0.754 -11.818 -7.724 1.00 84.06 81 SER A C 1
ATOM 612 O O . SER A 1 81 ? -0.459 -11.999 -7.834 1.00 84.06 81 SER A O 1
ATOM 614 N N . ASP A 1 82 ? 1.613 -12.818 -7.519 1.00 85.94 82 ASP A N 1
ATOM 615 C CA . ASP A 1 82 ? 1.223 -14.233 -7.497 1.00 85.94 82 ASP A CA 1
ATOM 616 C C . ASP A 1 82 ? 0.243 -14.544 -6.358 1.00 85.94 82 ASP A C 1
ATOM 618 O O . ASP A 1 82 ? -0.765 -15.223 -6.560 1.00 85.94 82 ASP A O 1
ATOM 622 N N . ARG A 1 83 ? 0.476 -13.982 -5.162 1.00 82.94 83 ARG A N 1
ATOM 623 C CA . ARG A 1 83 ? -0.423 -14.135 -3.998 1.00 82.94 83 ARG A CA 1
ATOM 624 C C . ARG A 1 83 ? -1.803 -13.523 -4.217 1.00 82.94 83 ARG A C 1
ATOM 626 O O . ARG A 1 83 ? -2.749 -13.895 -3.528 1.00 82.94 83 ARG A O 1
ATOM 633 N N . LEU A 1 84 ? -1.917 -12.557 -5.124 1.00 78.31 84 LEU A N 1
ATOM 634 C CA . LEU A 1 84 ? -3.183 -11.902 -5.424 1.00 78.31 84 LEU A CA 1
ATOM 635 C C . LEU A 1 84 ? -4.023 -12.702 -6.412 1.00 78.31 84 LEU A C 1
ATOM 637 O O . LEU A 1 84 ? -5.216 -12.428 -6.515 1.00 78.31 84 LEU A O 1
ATOM 641 N N . VAL A 1 85 ? -3.464 -13.650 -7.169 1.00 69.69 85 VAL A N 1
ATOM 642 C CA . VAL A 1 85 ? -4.245 -14.482 -8.092 1.00 69.69 85 VAL A CA 1
ATOM 643 C C . VAL A 1 85 ? -5.151 -15.404 -7.272 1.00 69.69 85 VAL A C 1
ATOM 645 O O . VAL A 1 85 ? -4.726 -16.449 -6.790 1.00 69.69 85 VAL A O 1
ATOM 648 N N . PHE A 1 86 ? -6.419 -15.018 -7.095 1.00 57.34 86 PHE A N 1
ATOM 649 C CA . PHE A 1 86 ? -7.453 -15.963 -6.689 1.00 57.34 86 PHE A CA 1
ATOM 650 C C . PHE A 1 86 ? -7.475 -17.052 -7.758 1.00 57.34 86 PHE A C 1
ATOM 652 O O . PHE A 1 86 ? -7.765 -16.762 -8.920 1.00 57.34 86 PHE A O 1
ATOM 659 N N . LYS A 1 87 ? -7.108 -18.283 -7.385 1.00 46.00 87 LYS A N 1
ATOM 660 C CA . LYS A 1 87 ? -7.459 -19.445 -8.196 1.00 46.00 87 LYS A CA 1
ATOM 661 C C . LYS A 1 87 ? -8.978 -19.410 -8.345 1.00 46.00 87 LYS A C 1
ATOM 663 O O . LYS A 1 87 ? -9.688 -19.490 -7.344 1.00 46.00 87 LYS A O 1
ATOM 668 N N . SER A 1 88 ? -9.412 -19.155 -9.576 1.00 41.75 88 SER A N 1
ATOM 669 C CA . SER A 1 88 ? -10.773 -19.408 -10.038 1.00 41.75 88 SER A CA 1
ATOM 670 C C . SER A 1 88 ? -11.162 -20.857 -9.783 1.00 41.75 88 SER A C 1
ATOM 672 O O . SER A 1 88 ? -10.253 -21.718 -9.759 1.00 41.75 88 SER A O 1
#

Radius of gyration: 18.82 Å; chains: 1; bounding box: 31×39×50 Å

pLDDT: mean 85.02, std 11.0, range [41.75, 95.5]

Sequence (88 aa):
MNAKELQSILREEITSLLEIYDKAQTDVKPKVTLVVGVNGVGKTTTIGKLAHLYKSTGLQVLLGAADTFRAAAVDQLSMWSDRLVFKS

Secondary structure (DSSP, 8-state):
--HHHHHHHHHHHHHHHHHTT-------SS--------TTS-HHHHHHHHHHHHHHTT----------SSHHHHHHHHHHHHHH----